Protein AF-A0A349YPC1-F1 (afdb_monomer_lite)

Sequence (82 aa):
MRKELAMIAFPQAAIKMTIIEDGVGISDNMCWYPELGPCVAGAVNSVPGIKKIICMGPRAYIRGLEPILKKASGLPVELVSM

Foldseek 3Di:
DPPPVPPPPPPFDFWWKFWDAPNDGDDTDTDTPPCNLVSLLVVLVVDPRTAEMETEEPCLPPPPPQVSNCVSNVHHYHRDYD

pLDDT: mean 72.61, std 14.28, range [33.0, 89.06]

Structure (mmCIF, N/CA/C/O backbone):
data_AF-A0A349YPC1-F1
#
_entry.id   AF-A0A349YPC1-F1
#
loop_
_atom_site.group_PDB
_atom_site.id
_atom_site.type_symbol
_atom_site.label_atom_id
_atom_site.label_alt_id
_atom_site.label_comp_id
_atom_site.label_asym_id
_atom_site.label_entity_id
_atom_site.label_seq_id
_atom_site.pdbx_PDB_ins_code
_atom_site.Cartn_x
_atom_site.Cartn_y
_atom_site.Cartn_z
_atom_site.occupancy
_atom_site.B_iso_or_equiv
_atom_site.auth_seq_id
_atom_site.auth_comp_id
_atom_site.auth_asym_id
_atom_site.auth_atom_id
_atom_site.pdbx_PDB_model_num
ATOM 1 N N . MET A 1 1 ? 28.184 -14.310 2.065 1.00 35.31 1 MET A N 1
ATOM 2 C CA . MET A 1 1 ? 27.494 -14.095 0.774 1.00 35.31 1 MET A CA 1
ATOM 3 C C . MET A 1 1 ? 26.201 -13.333 1.032 1.00 35.31 1 MET A C 1
ATOM 5 O O . MET A 1 1 ? 25.206 -13.939 1.417 1.00 35.31 1 MET A O 1
ATOM 9 N N . ARG A 1 2 ? 26.225 -11.997 0.930 1.00 40.91 2 ARG A N 1
ATOM 10 C CA . ARG A 1 2 ? 24.997 -11.192 0.973 1.00 40.91 2 ARG A CA 1
ATOM 11 C C . ARG A 1 2 ? 24.260 -11.458 -0.333 1.00 40.91 2 ARG A C 1
ATOM 13 O O . ARG A 1 2 ? 24.794 -11.180 -1.397 1.00 40.91 2 ARG A O 1
ATOM 20 N N . LYS A 1 3 ? 23.072 -12.055 -0.246 1.00 33.00 3 LYS A N 1
ATOM 21 C CA . LYS A 1 3 ? 22.130 -12.105 -1.362 1.00 33.00 3 LYS A CA 1
ATOM 22 C C . LYS A 1 3 ? 21.686 -10.667 -1.611 1.00 33.00 3 LYS A C 1
ATOM 24 O O . LYS A 1 3 ? 20.718 -10.209 -1.012 1.00 33.00 3 LYS A O 1
ATOM 29 N N . GLU A 1 4 ? 22.440 -9.941 -2.428 1.00 38.12 4 GLU A N 1
ATOM 30 C CA . GLU A 1 4 ? 21.908 -8.804 -3.163 1.00 38.12 4 GLU A CA 1
ATOM 31 C C . GLU A 1 4 ? 20.794 -9.385 -4.028 1.00 38.12 4 GLU A C 1
ATOM 33 O O . GLU A 1 4 ? 21.027 -9.982 -5.077 1.00 38.12 4 GLU A O 1
ATOM 38 N N . LEU A 1 5 ? 19.574 -9.347 -3.484 1.00 37.41 5 LEU A N 1
ATOM 39 C CA . LEU A 1 5 ? 18.351 -9.469 -4.255 1.00 37.41 5 LEU A CA 1
ATOM 40 C C . LEU A 1 5 ? 18.537 -8.514 -5.418 1.00 37.41 5 LEU A C 1
ATOM 42 O O . LEU A 1 5 ? 18.557 -7.304 -5.203 1.00 37.41 5 LEU A O 1
ATOM 46 N N . ALA A 1 6 ? 18.770 -9.085 -6.601 1.00 37.66 6 ALA A N 1
ATOM 47 C CA . ALA A 1 6 ? 18.881 -8.351 -7.838 1.00 37.66 6 ALA A CA 1
ATOM 48 C C . ALA A 1 6 ? 17.757 -7.321 -7.831 1.00 37.66 6 ALA A C 1
ATOM 50 O O . ALA A 1 6 ? 16.576 -7.680 -7.848 1.00 37.66 6 ALA A O 1
ATOM 51 N N . MET A 1 7 ? 18.141 -6.051 -7.706 1.00 42.03 7 MET A N 1
ATOM 52 C CA . MET A 1 7 ? 17.274 -4.933 -8.002 1.00 42.03 7 MET A CA 1
ATOM 53 C C . MET A 1 7 ? 16.952 -5.104 -9.478 1.00 42.03 7 MET A C 1
ATOM 55 O O . MET A 1 7 ? 17.681 -4.626 -10.342 1.00 42.03 7 MET A O 1
ATOM 59 N N . ILE A 1 8 ? 15.908 -5.883 -9.773 1.00 48.22 8 ILE A N 1
ATOM 60 C CA . ILE A 1 8 ? 15.224 -5.824 -11.054 1.00 48.22 8 ILE A CA 1
ATOM 61 C C . ILE A 1 8 ? 15.014 -4.334 -11.243 1.00 48.22 8 ILE A C 1
ATOM 63 O O . ILE A 1 8 ? 14.437 -3.699 -10.366 1.00 48.22 8 ILE A O 1
ATOM 67 N N . ALA A 1 9 ? 15.614 -3.764 -12.283 1.00 44.2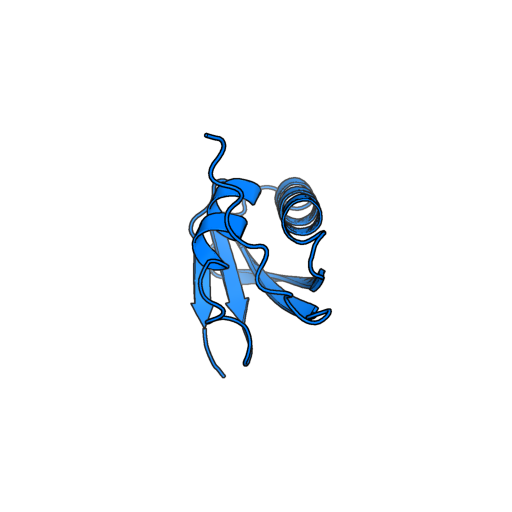8 9 ALA A N 1
ATOM 68 C CA . ALA A 1 9 ? 15.485 -2.357 -12.590 1.00 44.28 9 ALA A CA 1
ATOM 69 C C . ALA A 1 9 ? 13.991 -2.081 -12.779 1.00 44.28 9 ALA A C 1
ATOM 71 O O . ALA A 1 9 ? 13.438 -2.321 -13.847 1.00 44.28 9 ALA A O 1
ATOM 72 N N . PHE A 1 10 ? 13.313 -1.680 -11.704 1.00 51.88 10 PHE A N 1
ATOM 73 C CA . PHE A 1 10 ? 11.956 -1.184 -11.762 1.00 51.88 10 PHE A CA 1
ATOM 74 C C . PHE A 1 10 ? 12.086 0.122 -12.547 1.00 51.88 10 PHE A C 1
ATOM 76 O O . PHE A 1 10 ? 12.703 1.057 -12.027 1.00 51.88 10 PHE A O 1
ATOM 83 N N . PRO A 1 11 ? 11.596 0.211 -13.799 1.00 51.66 11 PRO A N 1
ATOM 84 C CA . PRO A 1 11 ? 11.531 1.506 -14.465 1.00 51.66 11 PRO A CA 1
ATOM 85 C C . PRO A 1 11 ? 10.764 2.444 -13.534 1.00 51.66 11 PRO A C 1
ATOM 87 O O . PRO A 1 11 ? 9.837 1.971 -12.879 1.00 51.66 11 PRO A O 1
ATOM 90 N N . GLN A 1 12 ? 11.160 3.720 -13.433 1.00 56.03 12 GLN A N 1
ATOM 91 C CA . GLN A 1 12 ? 10.491 4.720 -12.589 1.00 56.03 12 GLN A CA 1
ATOM 92 C C . GLN A 1 12 ? 8.977 4.600 -12.762 1.00 56.03 12 GLN A C 1
ATOM 94 O O . GLN A 1 12 ? 8.395 5.007 -13.769 1.00 56.03 12 GLN A O 1
ATOM 99 N N . ALA A 1 13 ? 8.353 3.933 -11.799 1.00 58.44 13 ALA A N 1
ATOM 100 C CA . ALA A 1 13 ? 6.990 3.490 -11.918 1.00 58.44 13 ALA A CA 1
ATOM 101 C C . ALA A 1 13 ? 6.205 4.162 -10.824 1.00 58.44 13 ALA A C 1
ATOM 103 O O . ALA A 1 13 ? 6.382 3.844 -9.652 1.00 58.44 13 ALA A O 1
ATOM 104 N N . ALA A 1 14 ? 5.333 5.077 -11.228 1.00 67.25 14 ALA A N 1
ATOM 105 C CA . ALA A 1 14 ? 4.294 5.536 -10.344 1.00 67.25 14 ALA A CA 1
ATOM 106 C C . ALA A 1 14 ? 3.346 4.371 -10.065 1.00 67.25 14 ALA A C 1
ATOM 108 O O . ALA A 1 14 ? 2.860 3.704 -10.990 1.00 67.25 14 ALA A O 1
ATOM 109 N N . ILE A 1 15 ? 3.131 4.125 -8.785 1.00 72.25 15 ILE A N 1
ATOM 110 C CA . ILE A 1 15 ? 2.192 3.146 -8.275 1.00 72.25 15 ILE A CA 1
ATOM 111 C C . ILE A 1 15 ? 1.098 3.937 -7.575 1.00 72.25 15 ILE A C 1
ATOM 113 O O . ILE A 1 15 ? 1.365 4.625 -6.586 1.00 72.25 15 ILE A O 1
ATOM 117 N N . LYS A 1 16 ? -0.121 3.854 -8.117 1.00 74.56 16 LYS A N 1
ATOM 118 C CA . LYS A 1 16 ? -1.289 4.457 -7.487 1.00 74.56 16 LYS A CA 1
ATOM 119 C C . LYS A 1 16 ? -1.684 3.596 -6.293 1.00 74.56 16 LYS A C 1
ATOM 121 O O . LYS A 1 16 ? -1.882 2.387 -6.420 1.00 74.56 16 LYS A O 1
ATOM 126 N N . MET A 1 17 ? -1.797 4.218 -5.131 1.00 76.00 17 MET A N 1
ATOM 127 C CA . MET A 1 17 ? -2.201 3.553 -3.903 1.00 76.00 17 MET A CA 1
ATOM 128 C C . MET A 1 17 ? -3.333 4.321 -3.257 1.00 76.00 17 MET A C 1
ATOM 130 O O . MET A 1 17 ? -3.232 5.530 -3.0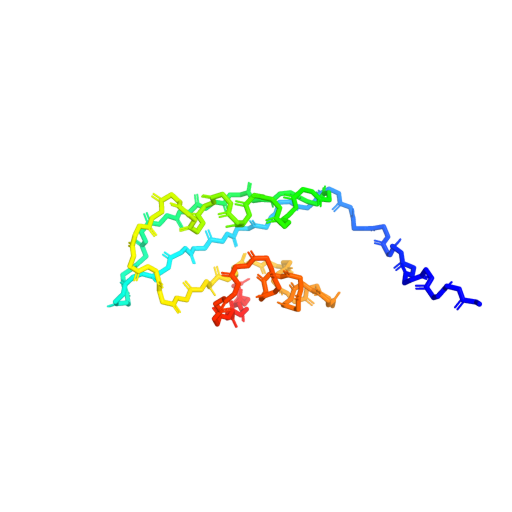63 1.00 76.00 17 MET A O 1
ATOM 134 N N . THR A 1 18 ? -4.372 3.592 -2.888 1.00 77.00 18 THR A N 1
ATOM 135 C CA . THR A 1 18 ? -5.489 4.098 -2.114 1.00 77.00 18 THR A CA 1
ATOM 136 C C . THR A 1 18 ? -5.383 3.558 -0.698 1.00 77.00 18 THR A C 1
ATOM 138 O O . THR A 1 18 ? -5.329 2.349 -0.460 1.00 77.00 18 THR A O 1
ATOM 141 N N . ILE A 1 19 ? -5.333 4.472 0.256 1.00 74.38 19 ILE A N 1
ATOM 142 C CA . ILE A 1 19 ? -5.339 4.157 1.680 1.00 74.38 19 ILE A CA 1
ATOM 143 C C . ILE A 1 19 ? -6.791 4.043 2.138 1.00 74.38 19 ILE A C 1
ATOM 145 O O . ILE A 1 19 ? -7.616 4.870 1.745 1.00 74.38 19 ILE A O 1
ATOM 149 N N . ILE A 1 20 ? -7.102 3.019 2.939 1.00 74.12 20 ILE A N 1
ATOM 150 C CA . ILE A 1 20 ? -8.467 2.755 3.398 1.00 74.12 20 ILE A CA 1
ATOM 151 C C . ILE A 1 20 ? -8.562 2.721 4.924 1.00 74.12 20 ILE A C 1
ATOM 153 O O . ILE A 1 20 ? -7.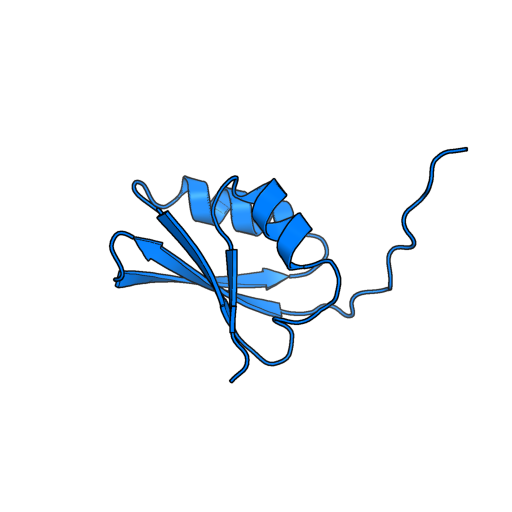874 1.948 5.603 1.00 74.12 20 ILE A O 1
ATOM 157 N N . GLU A 1 21 ? -9.504 3.512 5.430 1.00 76.62 21 GLU A N 1
ATOM 158 C CA . GLU A 1 21 ? -9.988 3.534 6.810 1.00 76.62 21 GLU A CA 1
ATOM 159 C C . GLU A 1 21 ? -11.457 3.084 6.799 1.00 76.62 21 GLU A C 1
ATOM 161 O O . GLU A 1 21 ? -12.259 3.603 6.031 1.00 76.62 21 GLU A O 1
ATOM 166 N N . ASP A 1 22 ? -11.802 2.046 7.568 1.00 73.06 22 ASP A N 1
ATOM 167 C CA . ASP A 1 22 ? -13.182 1.530 7.689 1.00 73.06 22 ASP A CA 1
ATOM 168 C C . ASP A 1 22 ? -13.941 1.262 6.370 1.00 73.06 22 ASP A C 1
ATOM 170 O O . ASP A 1 22 ? -15.166 1.315 6.302 1.00 73.06 22 ASP A O 1
ATOM 174 N N . GLY A 1 23 ? -13.214 0.915 5.304 1.00 66.00 23 GLY A N 1
ATOM 175 C CA . GLY A 1 23 ? -13.795 0.649 3.982 1.00 66.00 23 GLY A CA 1
ATOM 176 C C . GLY A 1 23 ? -13.975 1.894 3.106 1.00 66.00 23 GLY A C 1
ATOM 177 O O . GLY A 1 23 ? -14.376 1.755 1.952 1.00 66.00 23 GLY A O 1
ATOM 178 N N . VAL A 1 24 ? -13.621 3.081 3.602 1.00 68.38 24 VAL A N 1
ATOM 179 C CA . VAL A 1 24 ? -13.622 4.345 2.858 1.00 68.38 24 VAL A CA 1
ATOM 180 C C . VAL A 1 24 ? -12.214 4.648 2.338 1.00 68.38 24 VAL A C 1
ATOM 182 O O . VAL A 1 24 ? -11.236 4.608 3.083 1.00 68.38 24 VAL A O 1
ATOM 185 N N . GLY A 1 25 ? -12.101 4.945 1.040 1.00 67.69 25 GLY A N 1
ATOM 186 C CA . GLY A 1 25 ? -10.864 5.441 0.434 1.00 67.69 25 GLY A CA 1
ATOM 187 C C . GLY A 1 25 ? -10.606 6.889 0.841 1.00 67.69 25 GLY A C 1
ATOM 188 O O . GLY A 1 25 ? -11.406 7.764 0.525 1.00 67.69 25 GLY A O 1
ATOM 189 N N . ILE A 1 26 ? -9.498 7.133 1.539 1.00 67.25 26 ILE A N 1
ATOM 190 C CA . ILE A 1 26 ? -9.206 8.417 2.206 1.00 67.25 26 ILE A CA 1
ATOM 191 C C . ILE A 1 26 ? -8.010 9.165 1.607 1.00 67.25 26 ILE A C 1
ATOM 193 O O . ILE A 1 26 ? -7.856 10.362 1.830 1.00 67.25 26 ILE A O 1
ATOM 197 N N . SER A 1 27 ? -7.153 8.493 0.836 1.00 67.81 27 SER A N 1
ATOM 198 C CA . SER A 1 27 ? -6.002 9.141 0.203 1.00 67.81 27 SER A CA 1
ATOM 199 C C . SER A 1 27 ? -5.539 8.368 -1.024 1.00 67.81 27 SER A C 1
ATOM 201 O O . SER A 1 27 ? -5.309 7.163 -0.930 1.00 67.81 27 SER A O 1
ATOM 203 N N . ASP A 1 28 ? -5.384 9.070 -2.149 1.00 70.56 28 ASP A N 1
ATOM 204 C CA . ASP A 1 28 ? -4.749 8.574 -3.370 1.00 70.56 28 ASP A CA 1
ATOM 205 C C . ASP A 1 28 ? -3.310 9.103 -3.431 1.00 70.56 28 ASP A C 1
ATOM 207 O O . ASP A 1 28 ? -3.082 10.290 -3.661 1.00 70.56 28 ASP A O 1
ATOM 211 N N . ASN A 1 29 ? -2.331 8.218 -3.248 1.00 71.00 29 ASN A N 1
ATOM 212 C CA . ASN A 1 29 ? -0.913 8.552 -3.338 1.00 71.00 29 ASN A CA 1
ATOM 213 C C . ASN A 1 29 ? -0.281 7.923 -4.576 1.00 71.00 29 ASN A C 1
ATOM 215 O O . ASN A 1 29 ? -0.529 6.762 -4.904 1.00 71.00 29 ASN A O 1
ATOM 219 N N . MET A 1 30 ? 0.576 8.694 -5.243 1.00 74.50 30 MET A N 1
ATOM 220 C CA . MET A 1 30 ? 1.444 8.211 -6.313 1.00 74.50 30 MET A CA 1
ATOM 221 C C . MET A 1 30 ? 2.854 8.075 -5.758 1.00 74.50 30 MET A C 1
ATOM 223 O O . MET A 1 30 ? 3.579 9.062 -5.643 1.00 74.50 30 MET A O 1
ATOM 227 N N . CYS A 1 31 ? 3.236 6.851 -5.404 1.00 76.19 31 CYS A N 1
ATOM 228 C CA . CYS A 1 31 ? 4.580 6.570 -4.916 1.00 76.19 31 CYS A CA 1
ATOM 229 C C . CYS A 1 31 ? 5.445 5.990 -6.030 1.00 76.19 31 CYS A C 1
ATOM 231 O O . CYS A 1 31 ? 4.978 5.217 -6.869 1.00 76.19 31 CYS A O 1
ATOM 233 N N . TRP A 1 32 ? 6.716 6.376 -6.025 1.00 73.81 32 TRP A N 1
ATOM 234 C CA . TRP A 1 32 ? 7.677 6.029 -7.063 1.00 73.81 32 TRP A CA 1
ATOM 235 C C . TRP A 1 32 ? 8.730 5.074 -6.524 1.00 73.81 32 TRP A C 1
ATOM 237 O O . TRP A 1 32 ? 9.130 5.154 -5.366 1.00 73.81 32 TRP A O 1
ATOM 247 N N . TYR A 1 33 ?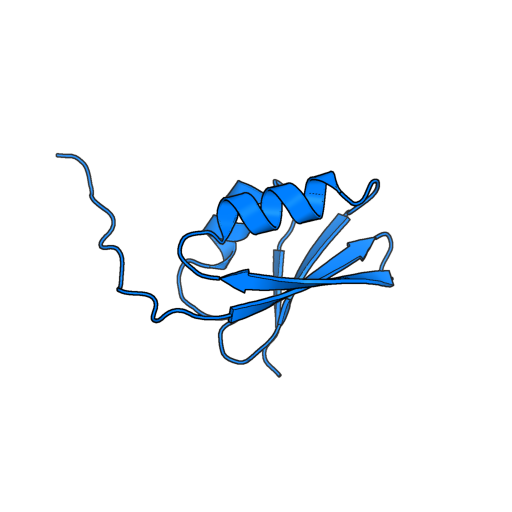 9.216 4.182 -7.379 1.00 67.38 33 TYR A N 1
ATOM 248 C CA . TYR A 1 33 ? 10.423 3.416 -7.085 1.00 67.38 33 TYR A CA 1
ATOM 249 C C . TYR A 1 33 ? 11.674 4.298 -7.278 1.00 67.38 33 TYR A C 1
ATOM 251 O O . TYR A 1 33 ? 11.703 5.058 -8.249 1.00 67.38 33 TYR A O 1
ATOM 259 N N . PRO A 1 34 ? 12.723 4.197 -6.433 1.00 66.88 34 PRO A N 1
ATOM 260 C CA . PRO A 1 34 ? 12.888 3.299 -5.279 1.00 66.88 34 PRO A CA 1
ATOM 261 C C . PRO A 1 34 ? 12.313 3.821 -3.951 1.00 66.88 34 PRO A C 1
ATOM 263 O O . PRO A 1 34 ? 12.345 3.104 -2.954 1.00 66.88 34 PRO A O 1
ATOM 266 N N . GLU A 1 35 ? 11.747 5.025 -3.914 1.00 75.88 35 GLU A N 1
ATOM 267 C CA . GLU A 1 35 ? 11.243 5.680 -2.693 1.00 75.88 35 GLU A CA 1
ATOM 268 C C . GLU A 1 35 ? 9.887 5.148 -2.195 1.00 75.88 35 GLU A C 1
ATOM 270 O O . GLU A 1 35 ? 9.209 5.767 -1.373 1.00 75.88 35 GLU A O 1
ATOM 275 N N . LEU A 1 36 ? 9.495 3.962 -2.658 1.00 76.94 36 LEU A N 1
ATOM 276 C CA . LEU A 1 36 ? 8.181 3.396 -2.405 1.00 76.94 36 LEU A CA 1
ATOM 277 C C . LEU A 1 36 ? 7.943 3.150 -0.911 1.00 76.94 36 LEU A C 1
ATOM 279 O O . LEU A 1 36 ? 6.891 3.492 -0.389 1.00 76.94 36 LEU A O 1
ATOM 283 N N . GLY A 1 37 ? 8.936 2.591 -0.214 1.00 81.06 37 GLY A N 1
ATOM 284 C CA . GLY A 1 37 ? 8.847 2.309 1.220 1.00 81.06 37 GLY A CA 1
ATOM 285 C C . GLY A 1 37 ? 8.626 3.572 2.064 1.00 81.06 37 GLY A C 1
ATOM 286 O O . GLY A 1 37 ? 7.609 3.652 2.752 1.00 81.06 37 GLY A O 1
ATOM 287 N N . PRO A 1 38 ? 9.524 4.575 1.997 1.00 83.56 38 PRO A N 1
ATOM 288 C CA . PRO A 1 38 ? 9.353 5.843 2.707 1.00 83.56 38 PRO A CA 1
ATOM 289 C C . PRO A 1 38 ? 8.046 6.568 2.366 1.00 83.56 38 PRO A C 1
ATOM 291 O O . PRO A 1 38 ? 7.377 7.064 3.269 1.00 83.56 38 PRO A O 1
ATOM 294 N N . CYS A 1 39 ? 7.646 6.579 1.091 1.00 82.44 39 CYS A N 1
ATOM 295 C CA . CYS A 1 39 ? 6.403 7.208 0.647 1.00 82.44 39 CYS A CA 1
ATOM 296 C C . CYS A 1 39 ? 5.167 6.538 1.274 1.00 82.44 39 CYS A C 1
ATOM 298 O O . CYS A 1 39 ? 4.290 7.217 1.805 1.00 82.44 39 CYS A O 1
ATOM 300 N N . VAL A 1 40 ? 5.135 5.201 1.305 1.00 83.06 40 VAL A N 1
ATOM 301 C CA . VAL A 1 40 ? 4.065 4.423 1.952 1.00 83.06 40 VAL A CA 1
ATOM 302 C C . VAL A 1 40 ? 4.042 4.651 3.456 1.00 83.06 40 VAL A C 1
ATOM 304 O O . VAL A 1 40 ? 2.979 4.901 4.013 1.00 83.06 40 VAL A O 1
ATOM 307 N N . ALA A 1 41 ? 5.197 4.588 4.118 1.00 84.12 41 ALA A N 1
ATOM 308 C CA . ALA A 1 41 ? 5.286 4.805 5.557 1.00 84.12 41 ALA A CA 1
ATOM 309 C C . ALA A 1 41 ? 4.818 6.220 5.937 1.00 84.12 41 ALA A C 1
ATOM 311 O O . ALA A 1 41 ? 4.056 6.385 6.886 1.00 84.12 41 ALA A O 1
ATOM 312 N N . GLY A 1 42 ? 5.218 7.236 5.166 1.00 83.88 42 GLY A N 1
ATOM 313 C CA . GLY A 1 42 ? 4.763 8.614 5.345 1.00 83.88 42 GLY A CA 1
ATOM 314 C C . GLY A 1 42 ? 3.252 8.752 5.178 1.00 83.88 42 GLY A C 1
ATOM 315 O O . GLY A 1 42 ? 2.592 9.329 6.040 1.00 83.88 42 GLY A O 1
ATOM 316 N N . ALA A 1 43 ? 2.692 8.169 4.119 1.00 79.75 43 ALA A N 1
ATOM 317 C CA . ALA A 1 43 ? 1.259 8.218 3.862 1.00 79.75 43 ALA A CA 1
ATOM 318 C C . ALA A 1 43 ? 0.448 7.479 4.942 1.00 79.75 43 ALA A C 1
ATOM 320 O O . ALA A 1 43 ? -0.598 7.968 5.361 1.00 79.75 43 ALA A O 1
ATOM 321 N N . VAL A 1 44 ? 0.965 6.356 5.452 1.00 82.75 44 VAL A N 1
ATOM 322 C CA . VAL A 1 44 ? 0.339 5.614 6.554 1.00 82.75 44 VAL A CA 1
ATOM 323 C C . VAL A 1 44 ? 0.380 6.404 7.859 1.00 82.75 44 VAL A C 1
ATOM 325 O O . VAL A 1 44 ? -0.630 6.538 8.536 1.00 82.75 44 VAL A O 1
ATOM 328 N N . ASN A 1 45 ? 1.525 6.992 8.199 1.00 83.00 45 ASN A N 1
ATOM 329 C CA . ASN A 1 45 ? 1.654 7.792 9.418 1.00 83.00 45 ASN A CA 1
ATOM 330 C C . ASN A 1 45 ? 0.852 9.102 9.365 1.00 83.00 45 ASN A C 1
ATOM 332 O O . ASN A 1 45 ? 0.549 9.673 10.410 1.00 83.00 45 ASN A O 1
ATOM 336 N N . SER A 1 46 ? 0.524 9.583 8.163 1.00 78.81 46 SER A N 1
ATOM 337 C CA . SER A 1 46 ? -0.229 10.825 7.971 1.00 78.81 46 SER A CA 1
ATOM 338 C C . SER A 1 46 ? -1.735 10.648 8.123 1.00 78.81 46 SER A C 1
ATOM 340 O O . SER A 1 46 ? -2.428 11.653 8.268 1.00 78.81 46 SER A O 1
ATOM 342 N N . VAL A 1 47 ? -2.251 9.412 8.095 1.00 74.81 47 VAL A N 1
ATOM 343 C CA . VAL A 1 47 ? -3.673 9.166 8.341 1.00 74.81 47 VAL A CA 1
ATOM 344 C C . VAL A 1 47 ? -3.855 8.253 9.554 1.00 74.81 47 VAL A C 1
ATOM 346 O O . VAL A 1 47 ? -3.508 7.073 9.501 1.00 74.81 47 VAL A O 1
ATOM 349 N N . PRO A 1 48 ? -4.374 8.767 10.680 1.00 73.56 48 PRO A N 1
ATOM 350 C CA . PRO A 1 48 ? -4.741 7.916 11.804 1.00 73.56 48 PRO A CA 1
ATOM 351 C C . PRO A 1 48 ? -5.855 6.937 11.391 1.00 73.56 48 PRO A C 1
ATOM 353 O O . PRO A 1 48 ? -6.673 7.260 10.543 1.00 73.56 48 PRO A O 1
ATOM 356 N N . GLY A 1 49 ? -5.871 5.733 11.974 1.00 77.62 49 GLY A N 1
ATOM 357 C CA . GLY A 1 49 ? -6.980 4.777 11.802 1.00 77.62 49 GLY A CA 1
ATOM 358 C C . GLY A 1 49 ? -6.929 3.864 10.568 1.00 77.62 49 GLY A C 1
ATOM 359 O O . GLY A 1 49 ? -7.801 3.008 10.411 1.00 77.62 49 GLY A O 1
ATOM 360 N N . ILE A 1 50 ? -5.897 3.957 9.720 1.00 81.75 50 ILE A N 1
ATOM 361 C CA . ILE A 1 50 ? -5.780 3.106 8.523 1.00 81.75 50 ILE A CA 1
ATOM 362 C C . ILE A 1 50 ? -5.786 1.621 8.893 1.00 81.75 50 ILE A C 1
ATOM 364 O O . ILE A 1 50 ? -5.041 1.166 9.764 1.00 81.75 50 ILE A O 1
ATOM 368 N N . LYS A 1 51 ? -6.568 0.842 8.140 1.00 84.56 51 LYS A N 1
ATOM 369 C CA . LYS A 1 51 ? -6.657 -0.615 8.306 1.00 84.56 51 LYS A CA 1
ATOM 370 C C . LYS A 1 51 ? -6.028 -1.402 7.167 1.00 84.56 51 LYS A C 1
ATOM 372 O O . LYS A 1 51 ? -5.609 -2.536 7.389 1.00 84.56 51 LYS A O 1
ATOM 377 N N . LYS A 1 52 ? -5.976 -0.843 5.954 1.00 86.81 52 LYS A N 1
ATOM 378 C CA . LYS A 1 52 ? -5.403 -1.522 4.786 1.00 86.81 52 LYS A CA 1
ATOM 379 C C . LYS A 1 52 ? -4.924 -0.554 3.708 1.00 86.81 52 LYS A C 1
ATOM 381 O O . LYS A 1 52 ? -5.383 0.585 3.624 1.00 86.81 52 LYS A O 1
ATOM 386 N N . ILE A 1 53 ? -4.040 -1.051 2.849 1.00 85.56 53 ILE A N 1
ATOM 387 C CA . ILE A 1 53 ? -3.585 -0.369 1.635 1.00 85.56 53 ILE A CA 1
ATOM 388 C C . ILE A 1 53 ? -4.103 -1.135 0.425 1.00 85.56 53 ILE A C 1
ATOM 390 O O . ILE A 1 53 ? -3.875 -2.339 0.321 1.00 85.56 53 ILE A O 1
ATOM 394 N N . ILE A 1 54 ? -4.741 -0.435 -0.508 1.00 85.81 54 ILE A N 1
ATOM 395 C CA . ILE A 1 54 ? -5.049 -0.971 -1.831 1.00 85.81 54 ILE A CA 1
ATOM 396 C C . ILE A 1 54 ? -4.087 -0.359 -2.839 1.00 85.81 54 ILE A C 1
ATOM 398 O O . ILE A 1 54 ? -3.998 0.855 -2.995 1.00 85.81 54 ILE A O 1
ATOM 402 N N . CYS A 1 55 ? -3.361 -1.208 -3.542 1.00 81.81 55 CYS A N 1
ATOM 403 C CA . CYS A 1 55 ? -2.500 -0.822 -4.638 1.00 81.81 55 CYS A CA 1
ATOM 404 C C . CYS A 1 55 ? -3.235 -1.089 -5.951 1.00 81.81 55 CYS A C 1
ATOM 406 O O . CYS A 1 55 ? -3.614 -2.229 -6.216 1.00 81.81 55 CYS A O 1
ATOM 408 N N . MET A 1 56 ? -3.450 -0.051 -6.757 1.00 77.94 56 MET A N 1
ATOM 409 C CA . MET A 1 56 ? -4.229 -0.152 -7.988 1.00 77.94 56 MET A CA 1
ATOM 410 C C . MET A 1 56 ? -3.396 0.170 -9.223 1.00 77.94 56 MET A C 1
ATOM 412 O O . MET A 1 56 ? -2.514 1.033 -9.213 1.00 77.94 56 MET A O 1
ATOM 416 N N . GLY A 1 57 ? -3.751 -0.486 -10.324 1.00 72.25 57 GLY A N 1
ATOM 417 C CA . GLY A 1 57 ? -3.280 -0.158 -11.663 1.00 72.25 57 GLY A CA 1
ATOM 418 C C . GLY A 1 57 ? -2.443 -1.265 -12.303 1.00 72.25 57 GLY A C 1
ATOM 419 O O . GLY A 1 57 ? -2.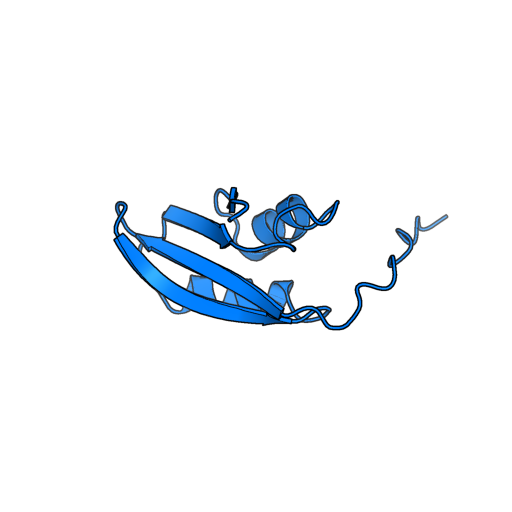163 -2.291 -11.680 1.00 72.25 57 GLY A O 1
ATOM 420 N N . PRO A 1 58 ? -1.972 -1.049 -13.543 1.00 70.69 58 PRO A N 1
ATOM 421 C CA . PRO A 1 58 ? -1.322 -2.085 -14.356 1.00 70.69 58 PRO A CA 1
ATOM 422 C C . PRO A 1 58 ? -0.019 -2.617 -13.741 1.00 70.69 58 PRO A C 1
ATOM 424 O O . PRO A 1 58 ? 0.519 -3.637 -14.161 1.00 70.69 58 PRO A O 1
ATOM 427 N N . ARG A 1 59 ? 0.508 -1.908 -12.739 1.00 73.12 59 ARG A N 1
ATOM 428 C CA . ARG A 1 59 ? 1.749 -2.217 -12.030 1.00 73.12 59 ARG A CA 1
ATOM 429 C C . ARG A 1 59 ? 1.523 -2.766 -10.618 1.00 73.12 59 ARG A C 1
ATOM 431 O O . ARG A 1 59 ? 2.499 -3.024 -9.921 1.00 73.12 59 ARG A O 1
ATOM 438 N N . ALA A 1 60 ? 0.274 -2.992 -10.205 1.00 72.00 60 ALA A N 1
ATOM 439 C CA . ALA A 1 60 ? -0.035 -3.591 -8.908 1.00 72.00 60 ALA A CA 1
ATOM 440 C C . ALA A 1 60 ? 0.533 -5.020 -8.773 1.00 72.00 60 ALA A C 1
ATOM 442 O O . ALA A 1 60 ? 0.905 -5.425 -7.680 1.00 72.00 60 ALA A O 1
ATOM 443 N N . TYR A 1 61 ? 0.701 -5.763 -9.875 1.00 74.44 61 TYR A N 1
ATOM 444 C CA . TYR A 1 61 ? 1.238 -7.138 -9.866 1.00 74.44 61 TYR A CA 1
ATOM 445 C C . TYR A 1 61 ? 2.742 -7.227 -10.094 1.00 74.44 61 TYR A C 1
ATOM 447 O O . TYR A 1 61 ? 3.248 -8.302 -10.433 1.00 74.44 61 TYR A O 1
ATOM 455 N N . ILE A 1 62 ? 3.492 -6.131 -9.930 1.00 76.00 62 ILE A N 1
ATOM 456 C CA . ILE A 1 62 ? 4.940 -6.273 -10.023 1.00 76.00 62 ILE A CA 1
ATOM 457 C C . ILE A 1 62 ? 5.411 -7.201 -8.901 1.00 76.00 62 ILE A C 1
ATOM 459 O O . ILE A 1 62 ? 5.139 -7.002 -7.714 1.00 76.00 62 ILE A O 1
ATOM 463 N N . ARG A 1 63 ? 6.131 -8.250 -9.297 1.00 74.62 63 ARG A N 1
ATOM 464 C CA . ARG A 1 63 ? 6.628 -9.271 -8.383 1.00 74.62 63 ARG A CA 1
ATOM 465 C C . ARG A 1 63 ? 7.503 -8.624 -7.308 1.00 74.62 63 ARG A C 1
ATOM 467 O O . ARG A 1 63 ? 8.486 -7.960 -7.617 1.00 74.62 63 ARG A O 1
ATOM 474 N N . GLY A 1 64 ? 7.146 -8.840 -6.044 1.00 77.69 64 GLY A N 1
ATOM 475 C CA . GLY A 1 64 ? 7.853 -8.262 -4.897 1.00 77.69 64 GLY A CA 1
ATOM 476 C C . GLY A 1 64 ? 7.291 -6.930 -4.393 1.00 77.69 64 GLY A C 1
ATOM 477 O O . GLY A 1 64 ? 7.744 -6.460 -3.356 1.00 77.69 64 GLY A O 1
ATOM 478 N N . LEU A 1 65 ? 6.275 -6.356 -5.044 1.00 78.81 65 LEU A N 1
ATOM 479 C CA . LEU A 1 65 ? 5.633 -5.126 -4.580 1.00 78.81 65 LEU A CA 1
ATOM 480 C C . LEU A 1 65 ? 4.891 -5.316 -3.248 1.00 78.81 65 LEU A C 1
ATOM 482 O O . LEU A 1 65 ? 5.134 -4.577 -2.299 1.00 78.81 65 LEU A O 1
ATOM 486 N N . GLU A 1 66 ? 4.037 -6.338 -3.152 1.00 83.88 66 GLU A N 1
ATOM 487 C CA . GLU A 1 66 ? 3.281 -6.651 -1.931 1.00 83.88 66 GLU A CA 1
ATOM 488 C C . GLU A 1 66 ? 4.167 -6.776 -0.676 1.00 83.88 66 GLU A C 1
ATOM 490 O O . GLU A 1 66 ? 3.892 -6.081 0.304 1.00 83.88 66 GLU A O 1
ATOM 495 N N . PRO A 1 67 ? 5.259 -7.576 -0.661 1.00 85.69 67 PRO A N 1
ATOM 496 C CA . PRO A 1 67 ? 6.103 -7.675 0.526 1.00 85.69 67 PRO A CA 1
ATOM 497 C C . PRO A 1 67 ? 6.835 -6.367 0.858 1.00 85.69 67 PRO A C 1
ATOM 499 O O . PRO A 1 67 ? 7.082 -6.110 2.035 1.00 85.69 67 PRO A O 1
ATOM 502 N N . ILE A 1 68 ? 7.158 -5.525 -0.133 1.00 83.75 68 ILE A N 1
ATOM 503 C CA . ILE A 1 68 ? 7.735 -4.192 0.109 1.00 83.75 68 ILE A CA 1
ATOM 504 C C . ILE A 1 68 ? 6.708 -3.298 0.808 1.00 83.75 68 ILE A C 1
ATOM 506 O O . ILE A 1 68 ? 7.015 -2.721 1.851 1.00 83.75 68 ILE A O 1
ATOM 510 N N . LEU A 1 69 ? 5.489 -3.220 0.268 1.00 83.19 69 LEU A N 1
ATOM 511 C CA . LEU A 1 69 ? 4.405 -2.405 0.816 1.00 83.19 69 LEU A CA 1
ATOM 512 C C . LEU A 1 69 ? 4.028 -2.857 2.225 1.00 83.19 69 LEU A C 1
ATOM 514 O O . LEU A 1 69 ? 3.969 -2.033 3.131 1.00 83.19 69 LEU A O 1
ATOM 518 N N . LYS A 1 70 ? 3.866 -4.167 2.431 1.00 88.38 70 LYS A N 1
ATOM 519 C CA . LYS A 1 70 ? 3.528 -4.759 3.729 1.00 88.38 70 LYS A CA 1
ATOM 520 C C . LYS A 1 70 ? 4.607 -4.492 4.775 1.00 88.38 70 LYS A C 1
ATOM 522 O O . LYS A 1 70 ? 4.293 -4.223 5.930 1.00 88.38 70 LYS A O 1
ATOM 527 N N . LYS A 1 71 ? 5.883 -4.538 4.378 1.00 88.88 71 LYS A N 1
ATOM 528 C CA . LYS A 1 71 ? 7.004 -4.194 5.262 1.00 88.88 71 LYS A CA 1
ATOM 529 C C . LYS A 1 71 ? 7.037 -2.700 5.595 1.00 88.88 71 LYS A C 1
ATOM 531 O O . LYS A 1 71 ? 7.386 -2.354 6.716 1.00 88.88 71 LYS A O 1
ATOM 536 N N . ALA A 1 72 ? 6.717 -1.839 4.632 1.00 86.56 72 ALA A N 1
ATOM 537 C CA . ALA A 1 72 ? 6.753 -0.390 4.805 1.00 86.56 72 ALA A CA 1
ATOM 538 C C . ALA A 1 72 ? 5.590 0.140 5.654 1.00 86.56 72 ALA A C 1
ATOM 540 O O . ALA A 1 72 ? 5.790 1.039 6.464 1.00 86.56 72 ALA A O 1
ATOM 541 N N . SER A 1 73 ? 4.391 -0.414 5.474 1.00 87.06 73 SER A N 1
ATOM 542 C CA . SER A 1 73 ? 3.185 0.022 6.177 1.00 87.06 73 SER A CA 1
ATOM 543 C C . SER A 1 73 ? 2.932 -0.714 7.487 1.00 87.06 73 SER A C 1
ATOM 545 O O . SER A 1 73 ? 2.274 -0.171 8.366 1.00 87.06 73 SER A O 1
ATOM 547 N N . GLY A 1 74 ? 3.380 -1.969 7.600 1.00 88.44 74 GLY A N 1
ATOM 548 C CA . GLY A 1 74 ? 2.942 -2.873 8.667 1.00 88.44 74 GLY A CA 1
ATOM 549 C C . GLY A 1 74 ? 1.470 -3.298 8.552 1.00 88.44 74 GLY A C 1
ATOM 550 O O . GLY A 1 74 ? 0.948 -3.931 9.466 1.00 88.44 74 GLY A O 1
ATOM 551 N N . LEU A 1 75 ? 0.801 -2.975 7.442 1.00 87.88 75 LEU A N 1
ATOM 552 C CA . LEU A 1 75 ? -0.630 -3.181 7.233 1.00 87.88 75 LEU A CA 1
ATOM 553 C C . LEU A 1 75 ? -0.905 -4.252 6.164 1.00 87.88 75 LEU A C 1
ATOM 555 O O . LEU A 1 75 ? -0.048 -4.526 5.317 1.00 87.88 75 LEU A O 1
ATOM 559 N N . PRO A 1 76 ? -2.112 -4.846 6.158 1.00 89.06 76 PRO A N 1
ATOM 560 C CA . PRO A 1 76 ? -2.609 -5.624 5.030 1.00 89.06 76 PRO A CA 1
ATOM 561 C C . PRO A 1 76 ? -2.543 -4.830 3.718 1.00 89.06 76 PRO A C 1
ATOM 563 O O . PRO A 1 76 ? -2.922 -3.656 3.669 1.00 89.06 76 PRO A O 1
ATOM 566 N N . VAL A 1 77 ? -2.078 -5.490 2.657 1.00 88.19 77 VAL A N 1
ATOM 567 C CA . VAL A 1 77 ? -1.963 -4.926 1.308 1.00 88.19 77 VAL A CA 1
ATOM 568 C C . VAL A 1 77 ? -2.814 -5.753 0.357 1.00 88.19 77 VAL A C 1
ATOM 570 O O . VAL A 1 77 ? -2.735 -6.979 0.362 1.00 88.19 77 VAL A O 1
ATOM 573 N N . GLU A 1 78 ? -3.605 -5.074 -0.460 1.00 88.25 78 GLU A N 1
ATOM 574 C CA . GLU A 1 78 ? -4.444 -5.655 -1.502 1.00 88.25 78 GLU A CA 1
ATOM 575 C C . GLU A 1 78 ? -3.983 -5.112 -2.859 1.00 88.25 78 GLU A C 1
ATOM 577 O O . GLU A 1 78 ? -3.845 -3.902 -3.029 1.00 88.25 78 GLU A O 1
ATOM 582 N N . LEU A 1 79 ? -3.698 -5.995 -3.816 1.00 84.62 79 LEU A N 1
ATOM 583 C CA . LEU A 1 79 ? -3.259 -5.620 -5.162 1.00 84.62 79 LEU A CA 1
ATOM 584 C C . LEU A 1 79 ? -4.424 -5.802 -6.142 1.00 84.62 79 LEU A C 1
ATOM 586 O O . LEU A 1 79 ? -4.922 -6.917 -6.302 1.00 84.62 79 LEU A O 1
ATOM 590 N N . VAL A 1 80 ? -4.837 -4.725 -6.809 1.00 81.38 80 VAL A N 1
ATOM 591 C CA . VAL A 1 80 ? -5.990 -4.711 -7.721 1.00 81.38 80 VAL A CA 1
ATOM 592 C C . VAL A 1 80 ? -5.553 -4.266 -9.119 1.00 81.38 80 VAL 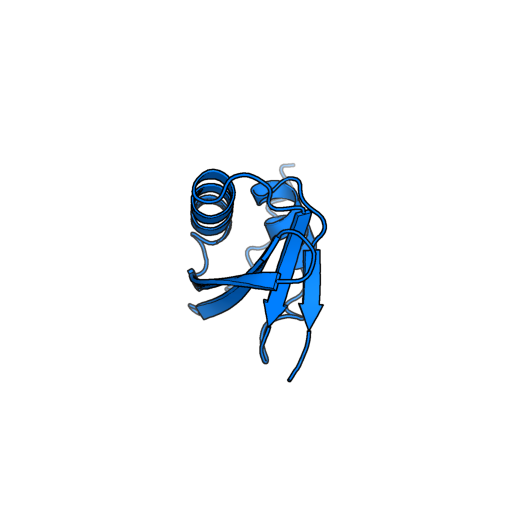A C 1
ATOM 594 O O . VAL A 1 80 ? -5.047 -3.155 -9.305 1.00 81.38 80 VAL A O 1
ATOM 597 N N . SER A 1 81 ? -5.776 -5.123 -10.121 1.00 67.19 81 SER A N 1
ATOM 598 C CA . SER A 1 81 ? -5.703 -4.727 -11.535 1.00 67.19 81 SER A CA 1
ATOM 599 C C . SER A 1 81 ? -7.001 -4.056 -11.923 1.00 67.19 81 SER A C 1
ATOM 601 O O . SER A 1 81 ? -8.067 -4.619 -11.681 1.00 67.19 81 SER A O 1
ATOM 603 N N . MET A 1 82 ? -6.897 -2.914 -12.592 1.00 58.91 82 MET A N 1
ATOM 604 C CA . MET A 1 82 ? -7.950 -2.423 -13.479 1.00 58.91 82 MET A CA 1
ATOM 605 C C . MET A 1 82 ? -7.458 -2.516 -14.914 1.00 58.91 82 MET A C 1
ATOM 607 O O . MET A 1 82 ? -6.231 -2.324 -15.104 1.00 58.91 82 MET A O 1
#

Secondary structure (DSSP, 8-state):
-----------S-EEEEEEEETTEEEEEEEEESSTHHHHHHHHHHHSTT--EEEEESTTTT-TTHHHHHHHHHSS-EEEE--

Radius of gyration: 12.69 Å; chains: 1; bounding box: 41×25×26 Å